Protein AF-W2SGQ0-F1 (afdb_monomer_lite)

pLDDT: mean 76.48, std 13.95, range [35.0, 94.56]

Radius of gyration: 20.51 Å; chains: 1; bounding box: 48×38×59 Å

InterPro domains:
  IPR005636 DTW [PF03942] (48-150)
  IPR005636 DTW [SM01144] (32-157)
  IPR051521 tRNA-uridine aminocarboxypropyltransferase 1/YIPF3 [PTHR15627] (52-163)

Structure (mmCIF, N/CA/C/O backbone):
data_AF-W2SGQ0-F1
#
_entry.id   AF-W2SGQ0-F1
#
loop_
_atom_site.group_PDB
_atom_site.id
_atom_site.type_symbol
_atom_site.label_atom_id
_atom_site.label_alt_id
_atom_site.label_comp_id
_atom_site.label_asym_id
_atom_site.label_entity_id
_atom_site.label_seq_id
_atom_site.pdbx_PDB_ins_code
_atom_site.Cartn_x
_atom_site.Cartn_y
_atom_site.Cartn_z
_atom_site.occupancy
_atom_site.B_iso_or_equiv
_atom_site.auth_seq_id
_atom_site.auth_comp_id
_atom_site.auth_asym_id
_atom_site.auth_atom_id
_atom_site.pdbx_PDB_model_num
ATOM 1 N N . MET A 1 1 ? -21.840 -12.494 1.252 1.00 35.00 1 MET A N 1
ATOM 2 C CA . MET A 1 1 ? -20.674 -12.505 2.158 1.00 35.00 1 MET A CA 1
ATOM 3 C C . MET A 1 1 ? -19.414 -12.761 1.346 1.00 35.00 1 MET A C 1
ATOM 5 O O . MET A 1 1 ? -19.223 -13.869 0.865 1.00 35.00 1 MET A O 1
ATOM 9 N N . SER A 1 2 ? -18.595 -11.738 1.111 1.00 39.16 2 SER A N 1
ATOM 10 C CA . SER A 1 2 ? -17.280 -11.902 0.480 1.00 39.16 2 SER A CA 1
ATOM 11 C C . SER A 1 2 ? -16.229 -12.018 1.581 1.00 39.16 2 SER A C 1
ATOM 13 O O . SER A 1 2 ? -15.377 -11.149 1.727 1.00 39.16 2 SER A O 1
ATOM 15 N N . ILE A 1 3 ? -16.324 -13.073 2.392 1.00 45.78 3 ILE A N 1
ATOM 16 C CA . ILE A 1 3 ? -15.245 -13.414 3.319 1.00 45.78 3 ILE A CA 1
ATOM 17 C C . ILE A 1 3 ? -14.069 -13.793 2.424 1.00 45.78 3 ILE A C 1
ATOM 19 O O . ILE A 1 3 ? -14.166 -14.744 1.643 1.00 45.78 3 ILE A O 1
ATOM 23 N N . ILE A 1 4 ? -12.981 -13.024 2.475 1.00 51.31 4 ILE A N 1
ATOM 24 C CA . ILE A 1 4 ? -11.725 -13.425 1.847 1.00 51.31 4 ILE A CA 1
ATOM 25 C C . ILE A 1 4 ? -11.288 -14.688 2.589 1.00 51.31 4 ILE A C 1
ATOM 27 O O . ILE A 1 4 ? -10.668 -14.626 3.644 1.00 51.31 4 ILE A O 1
ATOM 31 N N . SER A 1 5 ? -11.694 -15.856 2.087 1.00 52.78 5 SER A N 1
ATOM 32 C CA . SER A 1 5 ? -11.297 -17.130 2.675 1.00 52.78 5 SER A CA 1
ATOM 33 C C . SER A 1 5 ? -9.773 -17.194 2.677 1.00 52.78 5 SER A C 1
ATOM 35 O O . SER A 1 5 ? -9.158 -16.765 1.700 1.00 52.78 5 SER A O 1
ATOM 37 N N . GLN A 1 6 ? -9.166 -17.770 3.713 1.00 52.66 6 GLN A N 1
ATOM 38 C CA . GLN A 1 6 ? -7.709 -17.903 3.838 1.00 52.66 6 GLN A CA 1
ATOM 39 C C . GLN A 1 6 ? -7.043 -18.467 2.560 1.00 52.66 6 GLN A C 1
ATOM 41 O O . GLN A 1 6 ? -5.936 -18.068 2.210 1.00 52.66 6 GLN A O 1
ATOM 46 N N . GLY A 1 7 ? -7.750 -19.308 1.789 1.00 57.56 7 GLY A N 1
ATOM 47 C CA . GLY A 1 7 ? -7.298 -19.841 0.494 1.00 57.56 7 GLY A CA 1
ATOM 48 C C . GLY A 1 7 ? -7.200 -18.835 -0.669 1.00 57.56 7 GLY A C 1
ATOM 49 O O . GLY A 1 7 ? -6.576 -19.146 -1.686 1.00 57.56 7 GLY A O 1
ATOM 50 N N . ASN A 1 8 ? -7.769 -17.635 -0.530 1.00 57.38 8 ASN A N 1
ATOM 51 C CA . ASN A 1 8 ? -7.742 -16.554 -1.523 1.00 57.38 8 ASN A CA 1
ATOM 52 C C . ASN A 1 8 ? -6.677 -15.487 -1.218 1.00 57.38 8 ASN A C 1
ATOM 54 O O . ASN A 1 8 ? -6.344 -14.696 -2.101 1.00 57.38 8 ASN A O 1
ATOM 58 N N . CYS A 1 9 ? -6.082 -15.500 -0.021 1.00 54.22 9 CYS A N 1
ATOM 59 C CA . CYS A 1 9 ? -4.930 -14.668 0.333 1.00 54.22 9 CYS A CA 1
ATOM 60 C C . CYS A 1 9 ? -3.637 -15.267 -0.236 1.00 54.22 9 CYS A C 1
ATOM 62 O O . CYS A 1 9 ? -2.764 -15.733 0.494 1.00 54.22 9 CYS A O 1
ATOM 64 N N . LYS A 1 10 ? -3.519 -15.301 -1.566 1.00 66.94 10 LYS A N 1
ATOM 65 C CA . LYS A 1 10 ? -2.318 -15.806 -2.240 1.00 66.94 10 LYS A CA 1
ATOM 66 C C . LYS A 1 10 ? -1.342 -14.662 -2.484 1.00 66.94 10 LYS A C 1
ATOM 68 O O . LYS A 1 10 ? -1.668 -13.694 -3.172 1.00 66.94 10 LYS A O 1
ATOM 73 N N . LEU A 1 11 ? -0.124 -14.797 -1.964 1.00 69.94 11 LEU A N 1
ATOM 74 C CA . LEU A 1 11 ? 0.975 -13.913 -2.338 1.00 69.94 11 LEU A CA 1
ATOM 75 C C . LEU A 1 11 ? 1.293 -14.093 -3.826 1.00 69.94 11 LEU A C 1
ATOM 77 O O . LEU A 1 11 ? 1.192 -15.192 -4.378 1.00 69.94 11 LEU A O 1
ATOM 81 N N . SER A 1 12 ? 1.680 -13.001 -4.489 1.00 72.19 12 SER A N 1
ATOM 82 C CA . SER A 1 12 ? 2.199 -13.112 -5.853 1.00 72.19 12 SER A CA 1
ATOM 83 C C . SER A 1 12 ? 3.466 -13.975 -5.831 1.00 72.19 12 SER A C 1
ATOM 85 O O . SER A 1 12 ? 4.327 -13.741 -4.983 1.00 72.19 12 SER A O 1
ATOM 87 N N . PRO A 1 13 ? 3.601 -14.962 -6.733 1.00 78.12 13 PRO A N 1
ATOM 88 C CA . PRO A 1 13 ? 4.735 -15.873 -6.699 1.00 78.12 13 PRO A CA 1
ATOM 89 C C . PRO A 1 13 ?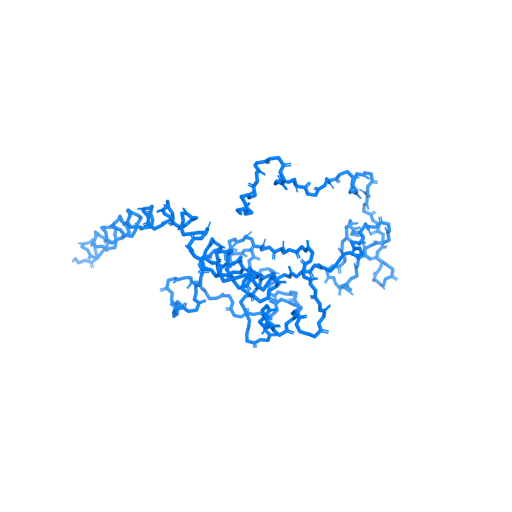 6.037 -15.118 -6.975 1.00 78.12 13 PRO A C 1
ATOM 91 O O . PRO A 1 13 ? 6.124 -14.359 -7.945 1.00 78.12 13 PRO A O 1
ATOM 94 N N . TYR A 1 14 ? 7.049 -15.362 -6.140 1.00 78.75 14 TYR A N 1
ATOM 95 C CA . TYR A 1 14 ? 8.390 -14.790 -6.301 1.00 78.75 14 TYR A CA 1
ATOM 96 C C . TYR A 1 14 ? 9.140 -15.378 -7.505 1.00 78.75 14 TYR A C 1
ATOM 98 O O . TYR A 1 14 ? 10.046 -14.739 -8.024 1.00 78.75 14 TYR A O 1
ATOM 106 N N . SER A 1 15 ? 8.709 -16.533 -8.023 1.00 82.50 15 SER A N 1
ATOM 107 C CA . SER A 1 15 ? 9.387 -17.267 -9.101 1.00 82.50 15 SER A CA 1
ATOM 108 C C . SER A 1 15 ? 9.652 -16.463 -10.374 1.00 82.50 15 SER A C 1
ATOM 110 O O . SER A 1 15 ? 10.546 -16.778 -11.148 1.00 82.50 15 SER A O 1
ATOM 112 N N . LYS A 1 16 ? 8.906 -15.377 -10.592 1.00 79.56 16 LYS A N 1
ATOM 113 C CA . LYS A 1 16 ? 9.122 -14.448 -11.712 1.00 79.56 16 LYS A CA 1
ATOM 114 C C . LYS A 1 16 ? 10.411 -13.631 -11.602 1.00 79.56 16 LYS A C 1
ATOM 116 O O . LYS A 1 16 ? 10.775 -12.958 -12.562 1.00 79.56 16 LYS A O 1
ATOM 121 N N . LEU A 1 17 ? 11.041 -13.632 -10.431 1.00 80.75 17 LEU A N 1
ATOM 122 C CA . LEU A 1 17 ? 12.310 -12.967 -10.158 1.00 80.75 17 LEU A CA 1
ATOM 123 C C . LEU A 1 17 ? 13.483 -13.954 -10.113 1.00 80.75 17 LEU A C 1
ATOM 125 O O . LEU A 1 17 ? 14.635 -13.518 -10.068 1.00 80.75 17 LEU A O 1
ATOM 129 N N . ASP A 1 18 ? 13.211 -15.261 -10.159 1.00 84.62 18 ASP A N 1
ATOM 130 C CA . ASP A 1 18 ? 14.248 -16.287 -10.128 1.00 84.62 18 ASP A CA 1
ATOM 131 C C . ASP A 1 18 ? 15.121 -16.217 -11.386 1.00 84.62 18 ASP A C 1
ATOM 133 O O . ASP A 1 18 ? 14.650 -15.984 -12.500 1.00 84.62 18 ASP A O 1
ATOM 137 N N . GLY A 1 19 ? 16.430 -16.395 -11.203 1.00 84.00 19 GLY A N 1
ATOM 138 C CA . GLY A 1 19 ? 17.410 -16.361 -12.293 1.00 84.00 19 GLY A CA 1
ATOM 139 C C . GLY A 1 19 ? 17.746 -14.962 -12.827 1.00 84.00 19 GLY A C 1
ATOM 140 O O . GLY A 1 19 ? 18.667 -14.832 -13.636 1.00 84.00 19 GLY A O 1
ATOM 141 N N . LEU A 1 20 ? 17.077 -13.901 -12.359 1.00 86.62 20 LEU A N 1
ATOM 142 C CA . LEU A 1 20 ? 17.478 -12.533 -12.683 1.00 86.62 20 LEU A CA 1
ATOM 143 C C . LEU A 1 20 ? 18.809 -12.199 -12.003 1.00 86.62 20 LEU A C 1
ATOM 145 O O . LEU A 1 20 ? 19.016 -12.451 -10.818 1.00 86.62 20 LEU A O 1
ATOM 149 N N . THR A 1 21 ? 19.721 -11.589 -12.754 1.00 90.06 21 THR A N 1
ATOM 150 C CA . THR A 1 21 ? 21.037 -11.167 -12.261 1.00 90.06 21 THR A CA 1
ATOM 151 C C . THR A 1 21 ? 21.264 -9.684 -12.532 1.00 90.06 21 THR A C 1
ATOM 153 O O . THR A 1 21 ? 20.473 -9.019 -13.200 1.00 90.06 21 THR A O 1
ATOM 156 N N . LYS A 1 22 ? 22.341 -9.120 -11.975 1.00 92.00 22 LYS A N 1
ATOM 157 C CA . LYS A 1 22 ? 22.686 -7.713 -12.203 1.00 92.00 22 LYS A CA 1
ATOM 158 C C . LYS A 1 22 ? 23.031 -7.484 -13.677 1.00 92.00 22 LYS A C 1
ATOM 160 O O . LYS A 1 22 ? 24.074 -7.934 -14.144 1.00 92.00 22 LYS A O 1
ATOM 165 N N . THR A 1 23 ? 22.214 -6.701 -14.370 1.00 91.88 23 THR A N 1
ATOM 166 C CA . THR A 1 23 ? 22.416 -6.288 -15.762 1.00 91.88 23 THR A CA 1
ATOM 167 C C . THR A 1 23 ? 22.793 -4.806 -15.847 1.00 91.88 23 THR A C 1
ATOM 169 O O . THR A 1 23 ? 22.679 -4.047 -14.879 1.00 91.88 23 THR A O 1
ATOM 172 N N . LYS A 1 24 ? 23.335 -4.371 -16.990 1.00 94.56 24 LYS A N 1
ATOM 173 C CA . LYS A 1 24 ? 23.640 -2.951 -17.223 1.00 94.56 24 LYS A CA 1
ATOM 174 C C . LYS A 1 24 ? 22.357 -2.208 -17.592 1.00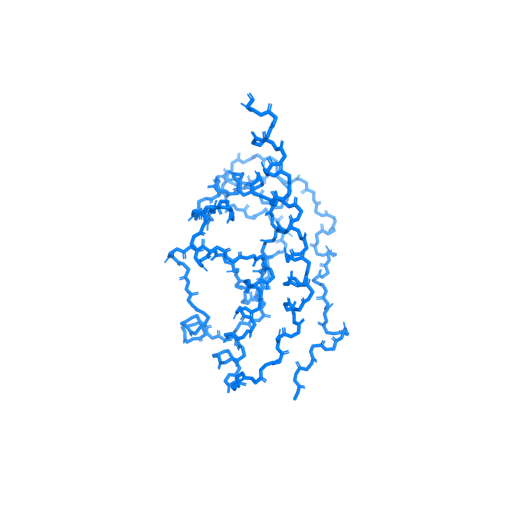 94.56 24 LYS A C 1
ATOM 176 O O . LYS A 1 24 ? 21.606 -2.660 -18.450 1.00 94.56 24 LYS A O 1
ATOM 181 N N . CYS A 1 25 ? 22.133 -1.052 -16.971 1.00 92.50 25 CYS A N 1
ATOM 182 C CA . CYS A 1 25 ? 21.043 -0.157 -17.347 1.00 92.50 25 CYS A CA 1
ATOM 183 C C . CYS A 1 25 ? 21.209 0.313 -18.797 1.00 92.50 25 CYS A C 1
ATOM 185 O O . CYS A 1 25 ? 22.280 0.798 -19.163 1.00 92.50 25 CYS A O 1
ATOM 187 N N . SER A 1 26 ? 20.137 0.235 -19.586 1.00 90.88 26 SER A N 1
ATOM 188 C CA . SER A 1 26 ? 20.108 0.678 -20.986 1.00 90.88 26 SER A CA 1
ATOM 189 C C . SER A 1 26 ? 20.375 2.176 -21.160 1.00 90.88 26 SER A C 1
ATOM 191 O O . SER A 1 26 ? 20.824 2.585 -22.224 1.00 90.88 26 SER A O 1
ATOM 193 N N . ARG A 1 27 ? 20.131 2.992 -20.124 1.00 92.44 27 ARG A N 1
ATOM 194 C CA . ARG A 1 27 ? 20.340 4.448 -20.164 1.00 92.44 27 ARG A CA 1
ATOM 195 C C . ARG A 1 27 ? 21.687 4.892 -19.581 1.00 92.44 27 ARG A C 1
ATOM 197 O O . ARG A 1 27 ? 22.388 5.652 -20.230 1.00 92.44 27 ARG A O 1
ATOM 204 N N . CYS A 1 28 ? 22.062 4.461 -18.370 1.00 93.75 28 CYS A N 1
ATOM 205 C CA . CYS A 1 28 ? 23.296 4.937 -17.707 1.00 93.75 28 CYS A CA 1
ATOM 206 C C . CYS A 1 28 ? 24.440 3.920 -17.645 1.00 93.75 28 CYS A C 1
ATOM 208 O O . CYS A 1 28 ? 25.484 4.218 -17.071 1.00 93.75 28 CYS A O 1
ATOM 210 N N . GLY A 1 29 ? 24.246 2.689 -18.123 1.00 91.81 29 GLY A N 1
ATOM 211 C CA . GLY A 1 29 ? 25.270 1.639 -18.097 1.00 91.81 29 GLY A CA 1
ATOM 212 C C . GLY A 1 29 ? 25.620 1.077 -16.709 1.00 91.81 29 GLY A C 1
ATOM 213 O O . GLY A 1 29 ? 26.297 0.048 -16.630 1.00 91.81 29 GLY A O 1
ATOM 214 N N . LYS A 1 30 ? 25.147 1.684 -15.607 1.00 91.50 30 LYS A N 1
ATOM 215 C CA . LYS A 1 30 ? 25.362 1.183 -14.237 1.00 91.50 30 LYS A CA 1
ATOM 216 C C . LYS A 1 30 ? 24.752 -0.213 -14.073 1.00 91.50 30 LYS A C 1
ATOM 218 O O . LYS A 1 30 ? 23.647 -0.474 -14.552 1.00 91.50 30 LYS A O 1
ATOM 223 N N . ARG A 1 31 ? 25.453 -1.102 -13.357 1.00 92.12 31 ARG A N 1
ATOM 224 C CA . ARG A 1 31 ? 24.973 -2.462 -13.059 1.00 92.12 31 ARG A CA 1
ATOM 225 C C . ARG A 1 31 ? 23.930 -2.442 -11.941 1.00 92.12 31 ARG A C 1
ATOM 227 O O . ARG A 1 31 ? 24.223 -2.016 -10.826 1.00 92.12 31 ARG A O 1
ATOM 234 N N . ARG A 1 32 ? 22.720 -2.907 -12.243 1.00 91.50 32 ARG A N 1
ATOM 235 C CA . ARG A 1 32 ? 21.547 -2.942 -11.355 1.00 91.50 32 ARG A CA 1
ATOM 236 C C . ARG A 1 32 ? 20.801 -4.264 -11.571 1.00 91.50 32 ARG A C 1
ATOM 238 O O . ARG A 1 32 ? 20.980 -4.891 -12.603 1.00 91.50 32 ARG A O 1
ATOM 245 N N . MET A 1 33 ? 20.021 -4.723 -10.593 1.00 87.38 33 MET A N 1
ATOM 246 C CA . MET A 1 33 ? 19.349 -6.031 -10.679 1.00 87.38 33 MET A CA 1
ATOM 247 C C . MET A 1 33 ? 17.944 -5.914 -11.277 1.00 87.38 33 MET A C 1
ATOM 249 O O . MET A 1 33 ? 17.710 -6.408 -12.370 1.00 87.38 33 MET A O 1
ATOM 253 N N . TYR A 1 34 ? 17.038 -5.201 -10.601 1.00 88.12 34 TYR A N 1
ATOM 254 C CA . TYR A 1 34 ? 15.628 -5.120 -11.007 1.00 88.12 34 TYR A CA 1
ATOM 255 C C . TYR A 1 34 ? 15.224 -3.740 -11.528 1.00 88.12 34 TYR A C 1
ATOM 257 O O . TYR A 1 34 ? 14.527 -3.608 -12.530 1.00 88.12 34 TYR A O 1
ATOM 265 N N . PHE A 1 35 ? 15.698 -2.686 -10.866 1.00 88.00 35 PHE A N 1
ATOM 266 C CA . PHE A 1 35 ? 15.354 -1.309 -11.194 1.00 88.00 35 PHE A CA 1
ATOM 267 C C . PHE A 1 35 ? 16.588 -0.409 -11.116 1.00 88.00 35 PHE A C 1
ATOM 269 O O . PHE A 1 35 ? 17.457 -0.575 -10.254 1.00 88.00 35 PHE A O 1
ATOM 276 N N . CYS A 1 36 ? 16.689 0.539 -12.042 1.00 87.12 36 CYS A N 1
ATOM 277 C CA . CYS A 1 36 ? 17.729 1.550 -12.033 1.00 87.12 36 CYS A CA 1
ATOM 278 C C . CYS A 1 36 ? 17.219 2.802 -11.322 1.00 87.12 36 CYS A C 1
ATOM 280 O O . CYS A 1 36 ? 16.497 3.590 -11.920 1.00 87.12 36 CYS A O 1
ATOM 282 N N . TYR A 1 37 ? 17.652 3.016 -10.079 1.00 83.31 37 TYR A N 1
ATOM 283 C CA . TYR A 1 37 ? 17.247 4.181 -9.280 1.00 83.31 37 TYR A CA 1
ATOM 284 C C . TYR A 1 37 ? 17.703 5.527 -9.871 1.00 83.31 37 TYR A C 1
ATOM 286 O O . TYR A 1 37 ? 17.068 6.542 -9.628 1.00 83.31 37 TYR A O 1
ATOM 294 N N . ASP A 1 38 ? 18.774 5.542 -10.676 1.00 84.31 38 ASP A N 1
ATOM 295 C CA . ASP A 1 38 ? 19.256 6.766 -11.334 1.00 84.31 38 ASP A CA 1
ATOM 296 C C . ASP A 1 38 ? 18.403 7.133 -12.558 1.00 84.31 38 ASP A C 1
ATOM 298 O O . ASP A 1 38 ? 18.081 8.293 -12.792 1.00 84.31 38 ASP A O 1
ATOM 302 N N . CYS A 1 39 ? 18.063 6.135 -13.377 1.00 87.94 39 CYS A N 1
ATOM 303 C CA . CYS A 1 39 ? 17.367 6.346 -14.647 1.00 87.94 39 CYS A CA 1
ATOM 304 C C . CYS A 1 39 ? 15.859 6.154 -14.561 1.00 87.94 39 CYS A C 1
ATOM 306 O O . CYS A 1 39 ? 15.172 6.481 -15.523 1.00 87.94 39 CYS A O 1
ATOM 308 N N . ARG A 1 40 ? 15.383 5.615 -13.437 1.00 83.38 40 ARG A N 1
ATOM 309 C CA . ARG A 1 40 ? 13.990 5.265 -13.153 1.00 83.38 40 ARG A CA 1
ATOM 310 C C . ARG A 1 40 ? 13.398 4.310 -14.182 1.00 83.38 40 ARG A C 1
ATOM 312 O O . ARG A 1 40 ? 12.293 4.486 -14.678 1.00 83.38 40 ARG A O 1
ATOM 319 N N . LEU A 1 41 ? 14.193 3.302 -14.529 1.00 84.94 41 LEU A N 1
ATOM 320 C CA . LEU A 1 41 ? 13.847 2.300 -1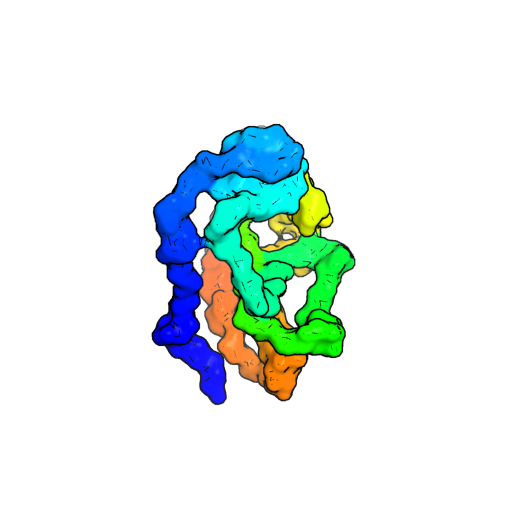5.529 1.00 84.94 41 LEU A CA 1
ATOM 321 C C . LEU A 1 41 ? 13.968 0.907 -14.934 1.00 84.94 41 LEU A C 1
ATOM 323 O O . LEU A 1 41 ? 14.966 0.579 -14.283 1.00 84.94 41 LEU A O 1
ATOM 327 N N . 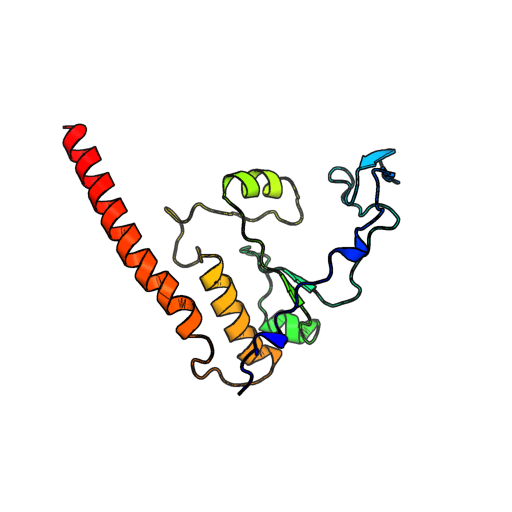THR A 1 42 ? 12.971 0.079 -15.208 1.00 86.81 42 THR A N 1
ATOM 328 C CA . THR A 1 42 ? 13.036 -1.359 -14.965 1.00 86.81 42 THR A CA 1
ATOM 329 C C . THR A 1 42 ? 14.094 -1.977 -15.879 1.00 86.81 42 THR A C 1
ATOM 331 O O . THR A 1 42 ? 14.210 -1.602 -17.048 1.00 86.81 42 THR A O 1
ATOM 334 N N . LEU A 1 43 ? 14.905 -2.889 -15.345 1.00 88.81 43 LEU A N 1
ATOM 335 C CA . LEU A 1 43 ? 15.957 -3.536 -16.127 1.00 88.81 43 LEU A CA 1
ATOM 336 C C . LEU A 1 43 ? 15.346 -4.543 -17.119 1.00 88.81 43 LEU A C 1
ATOM 338 O O . LEU A 1 43 ? 14.271 -5.092 -16.854 1.00 88.81 43 LEU A O 1
ATOM 342 N N . PRO A 1 44 ? 16.012 -4.806 -18.259 1.00 83.38 44 PRO A N 1
ATOM 343 C CA . PRO A 1 44 ? 15.533 -5.782 -19.234 1.00 83.38 44 PRO A CA 1
ATOM 344 C C . PRO A 1 44 ? 15.297 -7.159 -18.600 1.00 83.38 44 PRO A C 1
ATOM 346 O O . PRO A 1 44 ? 16.117 -7.632 -17.816 1.00 83.38 44 PRO A O 1
ATOM 349 N N . GLY A 1 45 ? 14.180 -7.801 -18.952 1.00 81.38 45 GLY A N 1
ATOM 350 C CA . GLY A 1 45 ? 13.810 -9.136 -18.461 1.00 81.38 45 GLY A CA 1
ATOM 351 C C . GLY A 1 45 ? 13.076 -9.155 -17.117 1.00 81.38 45 GLY A C 1
ATOM 352 O O . GLY A 1 45 ? 12.543 -10.192 -16.733 1.00 81.38 45 GLY A O 1
ATOM 353 N N . VAL A 1 46 ? 12.982 -8.024 -16.417 1.00 85.12 46 VAL A N 1
ATOM 354 C CA . VAL A 1 46 ? 12.216 -7.934 -15.169 1.00 85.12 46 VAL A CA 1
ATOM 355 C C . VAL A 1 46 ? 10.723 -7.920 -15.485 1.00 85.12 46 VAL A C 1
ATOM 357 O O . VAL A 1 46 ? 10.245 -7.108 -16.281 1.00 85.12 46 VAL A O 1
ATOM 360 N N . PHE A 1 47 ? 9.973 -8.816 -14.842 1.00 79.50 47 PHE A N 1
ATOM 361 C CA . PHE A 1 47 ? 8.529 -8.916 -15.019 1.00 79.50 47 PHE A CA 1
ATOM 362 C C . PHE A 1 47 ? 7.824 -7.618 -14.601 1.00 79.50 47 PHE A C 1
ATOM 364 O O . PHE A 1 47 ? 7.862 -7.225 -13.436 1.00 79.50 47 PHE A O 1
ATOM 371 N N . SER A 1 48 ? 7.113 -7.002 -15.546 1.00 70.69 48 SER A N 1
ATOM 372 C CA . SER A 1 48 ? 6.157 -5.935 -15.261 1.00 70.69 48 SER A CA 1
ATOM 373 C C . SER A 1 48 ? 4.734 -6.501 -15.326 1.00 70.69 48 SER A C 1
ATOM 375 O O . SER A 1 48 ? 4.338 -7.035 -16.369 1.00 70.69 48 SER A O 1
ATOM 377 N N . PRO A 1 49 ? 3.949 -6.442 -14.236 1.00 67.69 49 PRO A N 1
ATOM 378 C CA . PRO A 1 49 ? 2.570 -6.894 -14.272 1.00 67.69 49 PRO A CA 1
ATOM 379 C C . PRO A 1 49 ? 1.740 -6.036 -15.234 1.00 67.69 49 PRO A C 1
ATOM 381 O O . PRO A 1 49 ? 1.628 -4.833 -15.049 1.00 67.69 49 PRO A O 1
ATOM 384 N N . GLN A 1 50 ? 1.060 -6.666 -16.197 1.00 68.94 50 GLN A N 1
ATOM 385 C CA . GLN A 1 50 ? 0.067 -5.992 -17.055 1.00 68.94 50 GLN A CA 1
ATOM 386 C C . GLN A 1 50 ? -1.309 -5.818 -16.378 1.00 68.94 50 GLN A C 1
ATOM 388 O O . GLN A 1 50 ? -2.320 -5.570 -17.032 1.00 68.94 50 GLN A O 1
ATOM 393 N N . VAL A 1 51 ? -1.384 -5.998 -15.058 1.00 72.81 51 VAL A N 1
ATOM 394 C CA . VAL A 1 51 ? -2.624 -5.794 -14.299 1.00 72.81 51 VAL A CA 1
ATOM 395 C C . VAL A 1 51 ? -2.689 -4.363 -13.783 1.00 72.81 51 VAL A C 1
ATOM 397 O O . VAL A 1 51 ? -1.662 -3.765 -13.484 1.00 72.81 51 VAL A O 1
ATOM 400 N N . LYS A 1 52 ? -3.904 -3.819 -13.650 1.00 74.19 52 LYS A N 1
ATOM 401 C CA . LYS A 1 52 ? -4.123 -2.513 -13.020 1.00 74.19 52 LYS A CA 1
ATOM 402 C C . LYS A 1 52 ? -3.812 -2.626 -11.529 1.00 74.19 52 LYS A C 1
ATOM 404 O O . LYS A 1 52 ? -4.583 -3.229 -10.778 1.00 74.19 52 LYS A O 1
ATOM 409 N N . VAL A 1 53 ? -2.650 -2.103 -11.155 1.00 80.88 53 VAL A N 1
ATOM 410 C CA . VAL A 1 53 ? -2.146 -2.039 -9.785 1.00 80.88 53 VAL A CA 1
ATOM 411 C C . VAL A 1 53 ? -2.320 -0.616 -9.275 1.00 80.88 53 VAL A C 1
ATOM 413 O O . VAL A 1 53 ? -1.942 0.325 -9.968 1.00 80.88 53 VAL A O 1
ATOM 416 N N . VAL A 1 54 ? -2.872 -0.475 -8.074 1.00 85.12 54 VAL A N 1
ATOM 417 C CA . VAL A 1 54 ? -2.981 0.802 -7.363 1.00 85.12 54 VAL A CA 1
ATOM 418 C C . VAL A 1 54 ? -2.110 0.736 -6.119 1.00 85.12 54 VAL A C 1
ATOM 420 O O . VAL A 1 54 ? -2.124 -0.266 -5.406 1.00 85.12 54 VAL A O 1
ATOM 423 N N . LEU A 1 55 ? -1.329 1.787 -5.890 1.00 83.56 55 LEU A N 1
ATOM 424 C CA . LEU A 1 55 ? -0.526 1.972 -4.689 1.00 83.56 55 LEU A CA 1
ATOM 425 C C . LEU A 1 55 ? -1.286 2.899 -3.739 1.00 83.56 55 LEU A C 1
ATOM 427 O O . LEU A 1 55 ? -1.693 3.980 -4.155 1.00 83.56 55 LEU A O 1
ATOM 431 N N . VAL A 1 56 ? -1.448 2.490 -2.483 1.00 82.12 56 VAL A N 1
ATOM 432 C CA . VAL A 1 56 ? -1.955 3.362 -1.417 1.00 82.12 56 VAL A CA 1
ATOM 433 C C . VAL A 1 56 ? -0.785 4.160 -0.859 1.00 82.12 56 VAL A C 1
ATOM 435 O O . VAL A 1 56 ? 0.203 3.576 -0.410 1.00 82.12 56 VAL A O 1
ATOM 438 N N . PHE A 1 57 ? -0.883 5.486 -0.908 1.00 78.56 57 PHE A N 1
ATOM 439 C CA . PHE A 1 57 ? 0.119 6.384 -0.345 1.00 78.56 57 PHE A CA 1
ATOM 440 C C . PHE A 1 57 ? -0.526 7.704 0.108 1.00 78.56 57 PHE A C 1
ATOM 442 O O . PHE A 1 57 ? -1.422 8.205 -0.573 1.00 78.56 57 PHE A O 1
ATOM 449 N N . PRO A 1 58 ? -0.079 8.279 1.236 1.00 72.06 58 PRO A N 1
ATOM 450 C CA . PRO A 1 58 ? -0.574 9.560 1.722 1.00 72.06 58 PRO A CA 1
ATOM 451 C C . PRO A 1 58 ? 0.086 10.703 0.941 1.00 72.06 58 PRO A C 1
ATOM 453 O O . PRO A 1 58 ? 1.265 11.009 1.126 1.00 72.06 58 PRO A O 1
ATOM 456 N N . SER A 1 59 ? -0.661 11.330 0.034 1.00 72.19 59 SER A N 1
ATOM 457 C CA . SER A 1 59 ? -0.220 12.528 -0.686 1.00 72.19 59 SER A CA 1
ATOM 458 C C . SER A 1 59 ? -1.414 13.407 -1.057 1.00 72.19 59 SER A C 1
ATOM 460 O O . SER A 1 59 ? -2.442 12.863 -1.454 1.00 72.19 59 SER A O 1
ATOM 462 N N . PRO A 1 60 ? -1.279 14.746 -1.053 1.00 71.75 60 PRO A N 1
ATOM 463 C CA . PRO A 1 60 ? -2.291 15.644 -1.616 1.00 71.75 60 PRO A CA 1
ATOM 464 C C . PRO A 1 60 ? -2.573 15.395 -3.105 1.00 71.75 60 PRO A C 1
ATOM 466 O O . PRO A 1 60 ? -3.629 15.759 -3.606 1.00 71.75 60 PRO A O 1
ATOM 469 N N . SER A 1 61 ? -1.622 14.789 -3.825 1.00 77.62 61 SER A N 1
ATOM 470 C CA . SER A 1 61 ? -1.786 14.384 -5.226 1.00 77.62 61 SER A CA 1
ATOM 471 C C . SER A 1 61 ? -2.429 13.004 -5.403 1.00 77.62 61 SER A C 1
ATOM 473 O O . SER A 1 61 ? -2.600 12.558 -6.541 1.00 77.62 61 SER A O 1
ATOM 475 N N . ALA A 1 62 ? -2.738 12.298 -4.311 1.00 81.94 62 ALA A N 1
ATOM 476 C CA . ALA A 1 62 ? -3.401 11.006 -4.378 1.00 81.94 62 ALA A CA 1
ATOM 477 C C . ALA A 1 62 ? -4.850 11.170 -4.858 1.00 81.94 62 ALA A C 1
ATOM 479 O O . ALA A 1 62 ? -5.531 12.143 -4.545 1.00 81.94 62 ALA A O 1
ATOM 480 N N . VAL A 1 63 ? -5.312 10.191 -5.631 1.00 86.25 63 VAL A N 1
ATOM 481 C CA . VAL A 1 63 ? -6.669 10.144 -6.184 1.00 86.25 63 VAL A CA 1
ATOM 482 C C . VAL A 1 63 ? -7.503 9.185 -5.338 1.00 86.25 63 VAL A C 1
ATOM 484 O O . VAL A 1 63 ? -7.004 8.118 -4.971 1.00 86.25 63 VAL A O 1
ATOM 487 N N . SER A 1 64 ? -8.759 9.537 -5.046 1.00 87.81 64 SER A N 1
ATOM 488 C CA . SER A 1 64 ? -9.662 8.661 -4.288 1.00 87.81 64 SER A CA 1
ATOM 489 C C . SER A 1 64 ? -9.982 7.376 -5.059 1.00 87.81 64 SER A C 1
ATOM 491 O O . SER A 1 64 ? -9.912 7.331 -6.294 1.00 87.81 64 SER A O 1
ATOM 493 N N . ILE A 1 65 ? -10.364 6.311 -4.346 1.00 87.62 65 ILE A N 1
ATOM 494 C CA . ILE A 1 65 ? -10.741 5.047 -4.996 1.00 87.62 65 ILE A CA 1
ATOM 495 C C . ILE A 1 65 ? -11.967 5.247 -5.890 1.00 87.62 65 ILE A C 1
ATOM 497 O O . ILE A 1 65 ? -12.009 4.701 -6.992 1.00 87.62 65 ILE A O 1
ATOM 501 N N . GLU A 1 66 ? -12.922 6.073 -5.466 1.00 89.06 66 GLU A N 1
ATOM 502 C CA . GLU A 1 66 ? -14.093 6.435 -6.265 1.00 89.06 66 GLU A CA 1
ATOM 503 C C . GLU A 1 66 ? -13.700 7.069 -7.607 1.00 89.06 66 GLU A C 1
ATOM 505 O O . GLU A 1 66 ? -14.108 6.595 -8.673 1.00 89.06 66 GLU A O 1
ATOM 510 N N . GLU A 1 67 ? -12.881 8.125 -7.578 1.00 89.94 67 GLU A N 1
ATOM 511 C CA . GLU A 1 67 ? -12.447 8.807 -8.795 1.00 89.94 67 GLU A CA 1
ATOM 512 C C . GLU A 1 67 ? -11.625 7.874 -9.687 1.00 89.94 67 GLU A C 1
ATOM 514 O O . GLU A 1 67 ? -11.838 7.821 -10.903 1.00 89.94 67 GLU A O 1
ATOM 519 N N . PHE A 1 68 ? -10.730 7.084 -9.091 1.00 89.62 68 PHE A N 1
ATOM 520 C CA . PHE A 1 68 ? -9.938 6.116 -9.833 1.00 89.62 68 PHE A CA 1
ATOM 521 C C . PHE A 1 68 ? -10.828 5.093 -10.545 1.00 89.62 68 PHE A C 1
ATOM 523 O O . PHE A 1 68 ? -10.641 4.849 -11.739 1.00 89.62 68 PHE A O 1
ATOM 530 N N . VAL A 1 69 ? -11.804 4.505 -9.849 1.00 89.31 69 VAL A N 1
ATOM 531 C CA . VAL A 1 69 ? -12.714 3.509 -10.431 1.00 89.31 69 VAL A CA 1
ATOM 532 C C . VAL A 1 69 ? -13.561 4.134 -11.539 1.00 89.31 69 VAL A C 1
ATOM 534 O O . VAL A 1 69 ? -13.717 3.521 -12.597 1.00 89.31 69 VAL A O 1
ATOM 537 N N . ARG A 1 70 ? -14.023 5.376 -11.360 1.00 88.94 70 ARG A N 1
ATOM 538 C CA . ARG A 1 70 ? -14.780 6.122 -12.374 1.00 88.94 70 ARG A CA 1
ATOM 539 C C . ARG A 1 70 ? -13.969 6.381 -13.649 1.00 88.94 70 ARG A C 1
ATOM 541 O O . ARG A 1 70 ? -14.490 6.211 -14.746 1.00 88.94 70 ARG A O 1
ATOM 548 N N . VAL A 1 71 ? -12.700 6.778 -13.524 1.00 90.56 71 VAL A N 1
ATOM 549 C CA . VAL A 1 71 ? -11.856 7.183 -14.667 1.00 90.56 71 VAL A CA 1
ATOM 550 C C . VAL A 1 71 ? -11.123 6.001 -15.309 1.00 90.56 71 VAL A C 1
ATOM 552 O O . VAL A 1 71 ? -10.950 5.945 -16.528 1.00 90.56 71 VAL A O 1
ATOM 555 N N . LYS A 1 72 ? -10.629 5.060 -14.500 1.00 87.81 72 LYS A N 1
ATOM 556 C CA . LYS A 1 72 ? -9.744 3.965 -14.930 1.00 87.81 72 LYS A CA 1
ATOM 557 C C . LYS A 1 72 ? -10.411 2.593 -14.865 1.00 87.81 72 LYS A C 1
ATOM 559 O O . LYS A 1 72 ? -9.851 1.647 -15.430 1.00 87.81 72 LYS A O 1
ATOM 564 N N . GLY A 1 73 ? -11.581 2.455 -14.248 1.00 86.81 73 GLY A N 1
ATOM 565 C CA . GLY A 1 73 ? -12.280 1.182 -14.064 1.00 86.81 73 GLY A CA 1
ATOM 566 C C . GLY A 1 73 ? -11.803 0.389 -12.836 1.00 86.81 73 GLY A C 1
ATOM 567 O O . GLY A 1 73 ? -11.032 0.897 -12.023 1.00 86.81 73 GLY A O 1
ATOM 568 N N . PRO A 1 74 ? -12.222 -0.883 -12.694 1.00 86.38 74 PRO A N 1
ATOM 569 C CA . PRO A 1 74 ? -12.049 -1.644 -11.458 1.00 86.38 74 PRO A CA 1
ATOM 570 C C . PRO A 1 74 ? -10.581 -1.942 -11.122 1.00 86.38 74 PRO A C 1
ATOM 572 O O . PRO A 1 74 ? -9.762 -2.263 -11.996 1.00 86.38 74 PRO A O 1
ATOM 575 N N . ILE A 1 75 ? -10.271 -1.891 -9.825 1.00 85.81 75 ILE A N 1
ATOM 576 C CA . ILE A 1 75 ? -8.946 -2.173 -9.265 1.00 85.81 75 ILE A CA 1
ATOM 577 C C . ILE A 1 75 ? -8.769 -3.688 -9.139 1.00 85.81 75 ILE A C 1
ATOM 579 O O . ILE A 1 75 ? -9.550 -4.366 -8.483 1.00 85.81 75 ILE A O 1
ATOM 583 N N . LYS A 1 76 ? -7.718 -4.242 -9.757 1.00 83.06 76 LYS A N 1
ATOM 584 C CA . LYS A 1 76 ? -7.416 -5.683 -9.649 1.00 83.06 76 LYS A CA 1
ATOM 585 C C . LYS A 1 76 ? -6.458 -6.008 -8.510 1.00 83.06 76 LYS A C 1
ATOM 587 O O . LYS A 1 76 ? -6.416 -7.148 -8.054 1.00 83.06 76 LYS A O 1
ATOM 592 N N . ARG A 1 77 ? -5.625 -5.044 -8.118 1.00 82.50 77 ARG A N 1
ATOM 593 C CA . ARG A 1 77 ? -4.602 -5.229 -7.093 1.00 82.50 77 ARG A CA 1
ATOM 594 C C . ARG A 1 77 ? -4.333 -3.923 -6.368 1.00 82.50 77 ARG A C 1
ATOM 596 O O . ARG A 1 77 ? -3.944 -2.945 -7.001 1.00 82.50 77 ARG A O 1
ATOM 603 N N . LEU A 1 78 ? -4.479 -3.971 -5.054 1.00 84.56 78 LEU A N 1
ATOM 604 C CA . LEU A 1 78 ? -4.045 -2.932 -4.137 1.00 84.56 78 LEU A CA 1
ATOM 605 C C . LEU A 1 78 ? -2.649 -3.300 -3.608 1.00 84.56 78 LEU A C 1
ATOM 607 O O . LEU A 1 78 ? -2.410 -4.458 -3.259 1.00 84.56 78 LEU A O 1
ATOM 611 N N . ILE A 1 79 ? -1.726 -2.344 -3.586 1.00 84.50 79 ILE A N 1
ATOM 612 C CA . ILE A 1 79 ? -0.419 -2.457 -2.935 1.00 84.50 79 ILE A CA 1
ATOM 613 C C . ILE A 1 79 ? -0.375 -1.428 -1.816 1.00 84.50 79 ILE A C 1
ATOM 615 O O . ILE A 1 79 ? -0.650 -0.253 -2.043 1.00 84.50 79 ILE A O 1
ATOM 619 N N . VAL A 1 80 ? 0.011 -1.879 -0.628 1.00 84.94 80 VAL A N 1
ATOM 620 C CA . VAL A 1 80 ? 0.307 -1.023 0.521 1.00 84.94 80 VAL A CA 1
ATOM 621 C C . VAL A 1 80 ? 1.766 -1.250 0.884 1.00 84.94 80 VAL A C 1
ATOM 623 O O . VAL A 1 80 ? 2.226 -2.394 0.908 1.00 84.94 80 VAL A O 1
ATOM 626 N N . LEU A 1 81 ? 2.508 -0.167 1.098 1.00 79.94 81 LEU A N 1
ATOM 627 C CA . LEU A 1 81 ? 3.912 -0.230 1.486 1.00 79.94 81 LEU A CA 1
ATOM 628 C C . LEU A 1 81 ? 4.013 0.039 2.981 1.00 79.94 81 LEU A C 1
ATOM 630 O O . LEU A 1 81 ? 3.829 1.170 3.419 1.00 79.94 81 LEU A O 1
ATOM 634 N N . ASP A 1 82 ? 4.317 -1.006 3.742 1.00 79.50 82 ASP A N 1
ATOM 635 C CA . ASP A 1 82 ? 4.681 -0.869 5.146 1.00 79.50 82 ASP A CA 1
ATOM 636 C C . ASP A 1 82 ? 6.186 -0.635 5.244 1.00 79.50 82 ASP A C 1
ATOM 638 O O . ASP A 1 82 ? 6.990 -1.437 4.758 1.00 79.50 82 ASP A O 1
ATOM 642 N N . CYS A 1 83 ? 6.584 0.494 5.814 1.00 67.88 83 CYS A N 1
ATOM 643 C CA . CYS A 1 83 ? 7.992 0.797 6.011 1.00 67.88 83 CYS A CA 1
ATOM 644 C C . CYS A 1 83 ? 8.198 1.719 7.207 1.00 67.88 83 CYS A C 1
ATOM 646 O O . CYS A 1 83 ? 7.364 2.556 7.543 1.00 67.88 83 CYS A O 1
ATOM 648 N N . THR A 1 84 ? 9.352 1.566 7.852 1.00 67.44 84 THR A N 1
ATOM 649 C CA . THR A 1 84 ? 9.762 2.467 8.932 1.00 67.44 84 THR A CA 1
ATOM 650 C C . THR A 1 84 ? 10.091 3.854 8.376 1.00 67.44 84 THR A C 1
ATOM 652 O O . THR A 1 84 ? 10.603 3.980 7.261 1.00 67.44 84 THR A O 1
ATOM 655 N N . TRP A 1 85 ? 9.894 4.910 9.171 1.00 58.97 85 TRP A N 1
ATOM 656 C CA . TRP A 1 85 ? 10.191 6.300 8.777 1.00 58.97 85 TRP A CA 1
ATOM 657 C C . TRP A 1 85 ? 11.612 6.503 8.233 1.00 58.97 85 TRP A C 1
ATOM 659 O O . TRP A 1 85 ? 11.830 7.274 7.299 1.00 58.97 85 TRP A O 1
ATOM 669 N N . PHE A 1 86 ? 12.586 5.769 8.776 1.00 57.38 86 PHE A N 1
ATOM 670 C CA . PHE A 1 86 ? 13.972 5.815 8.312 1.00 57.38 86 PHE A CA 1
ATOM 671 C C . PHE A 1 86 ? 14.120 5.323 6.862 1.00 57.38 86 PHE A C 1
ATOM 673 O O . PHE A 1 86 ? 14.901 5.869 6.082 1.00 57.38 86 PHE A O 1
ATOM 680 N N . GLN A 1 87 ? 13.334 4.318 6.471 1.00 63.03 87 GLN A N 1
ATOM 681 C CA . GLN A 1 87 ? 13.290 3.807 5.101 1.00 63.03 87 GLN A CA 1
ATOM 682 C C . GLN A 1 87 ? 12.521 4.755 4.178 1.00 63.03 87 GLN A C 1
ATOM 684 O O . GLN A 1 87 ? 12.938 4.961 3.036 1.00 63.03 87 GLN A O 1
ATOM 689 N N . VAL A 1 88 ? 11.470 5.407 4.684 1.00 61.53 88 VAL A N 1
ATOM 690 C CA . VAL A 1 88 ? 10.714 6.416 3.932 1.00 61.53 88 VAL A CA 1
ATOM 691 C C . VAL A 1 88 ? 11.602 7.584 3.503 1.00 61.53 88 VAL A C 1
ATOM 693 O O . VAL A 1 88 ? 11.533 8.005 2.353 1.00 61.53 88 VAL A O 1
ATOM 696 N N . HIS A 1 89 ? 12.516 8.047 4.358 1.00 57.47 89 HIS A N 1
ATOM 697 C CA . HIS A 1 89 ? 13.470 9.110 4.005 1.00 57.47 89 HIS A CA 1
ATOM 698 C C . HIS A 1 89 ? 14.371 8.739 2.809 1.00 57.47 89 HIS A C 1
ATOM 700 O O . HIS A 1 89 ? 14.791 9.595 2.029 1.00 57.47 89 HIS A O 1
ATOM 706 N N . MET A 1 90 ? 14.674 7.448 2.633 1.00 59.56 90 MET A N 1
ATOM 707 C CA . MET A 1 90 ? 15.381 6.958 1.444 1.00 59.56 90 MET A CA 1
ATOM 708 C C . MET A 1 90 ? 14.459 6.839 0.229 1.00 59.56 90 MET A C 1
ATOM 710 O O . MET A 1 90 ? 14.911 7.068 -0.892 1.00 59.56 90 MET A O 1
ATOM 714 N N . MET A 1 91 ? 13.180 6.527 0.438 1.00 58.50 91 MET A N 1
ATOM 715 C CA . MET A 1 91 ? 12.168 6.445 -0.618 1.00 58.50 91 MET A CA 1
ATOM 716 C C . MET A 1 91 ? 11.710 7.820 -1.120 1.00 58.50 91 MET A C 1
ATOM 718 O O . MET A 1 91 ? 11.435 7.944 -2.304 1.00 58.50 91 MET A O 1
ATOM 722 N N . GLN A 1 92 ? 11.734 8.870 -0.295 1.00 55.69 92 GLN A N 1
ATOM 723 C CA . GLN A 1 92 ? 11.453 10.260 -0.700 1.00 55.69 92 GLN A CA 1
ATOM 724 C C . GLN A 1 92 ? 12.443 10.800 -1.744 1.00 55.69 92 GLN A C 1
ATOM 726 O O . GLN A 1 92 ? 12.150 11.761 -2.455 1.00 55.69 92 GLN A O 1
ATOM 731 N N . LYS A 1 93 ? 13.615 10.165 -1.888 1.00 57.94 93 LYS A N 1
ATOM 732 C CA . LYS A 1 93 ? 14.559 10.457 -2.980 1.00 57.94 93 LYS A CA 1
ATOM 733 C C . LYS A 1 93 ? 14.046 9.980 -4.345 1.00 57.94 93 LYS A C 1
ATOM 735 O O . LYS A 1 93 ? 14.634 10.335 -5.364 1.00 57.94 93 LYS A O 1
ATOM 740 N N . ILE A 1 94 ? 12.980 9.176 -4.367 1.00 61.69 94 ILE A N 1
ATOM 741 C CA . ILE A 1 94 ? 12.254 8.763 -5.565 1.00 61.69 94 ILE A CA 1
ATOM 742 C C . ILE A 1 94 ? 11.158 9.813 -5.804 1.00 61.69 94 ILE A C 1
ATOM 744 O O . ILE A 1 94 ? 10.208 9.891 -5.027 1.00 61.69 94 ILE A O 1
ATOM 748 N N . PRO A 1 95 ? 11.274 10.648 -6.845 1.00 54.44 95 PRO A N 1
ATOM 749 C CA . PRO A 1 95 ? 10.347 11.757 -7.079 1.00 54.44 95 PRO A CA 1
ATOM 750 C C . PRO A 1 95 ? 8.912 11.318 -7.367 1.00 54.44 95 PRO A C 1
ATOM 752 O O . PRO A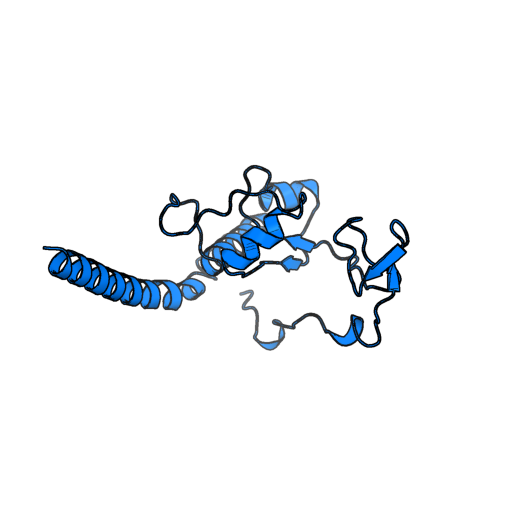 1 95 ? 7.989 12.091 -7.154 1.00 54.44 95 PRO A O 1
ATOM 755 N N . GLU A 1 96 ? 8.703 10.071 -7.784 1.00 57.31 96 GLU A N 1
ATOM 756 C CA . GLU A 1 96 ? 7.374 9.477 -7.936 1.00 57.31 96 GLU A CA 1
ATOM 757 C C . GLU A 1 96 ? 6.665 9.217 -6.586 1.00 57.31 96 GLU A C 1
ATOM 759 O O . GLU A 1 96 ? 5.470 8.943 -6.579 1.00 57.31 96 GLU A O 1
ATOM 764 N N . ILE A 1 97 ? 7.377 9.303 -5.453 1.00 54.50 97 ILE A N 1
ATOM 765 C CA . ILE A 1 97 ? 6.870 9.077 -4.084 1.00 54.50 97 ILE A CA 1
ATOM 766 C C . ILE A 1 97 ? 7.118 10.327 -3.209 1.00 54.50 97 ILE A C 1
ATOM 768 O O . ILE A 1 97 ? 7.266 10.243 -1.989 1.00 54.50 97 ILE A O 1
ATOM 772 N N . GLN A 1 98 ? 7.205 11.512 -3.820 1.00 43.66 98 GLN A N 1
ATOM 773 C CA . GLN A 1 98 ? 7.306 12.771 -3.079 1.00 43.66 98 GLN A CA 1
ATOM 774 C C . GLN A 1 98 ? 5.991 13.058 -2.344 1.00 43.66 98 GLN A C 1
ATOM 776 O O . GLN A 1 98 ? 5.057 13.619 -2.907 1.00 43.66 98 GLN A O 1
ATOM 781 N N . GLY A 1 99 ? 5.938 12.648 -1.077 1.00 47.88 99 GLY A N 1
ATOM 782 C CA . GLY A 1 99 ? 4.881 12.961 -0.122 1.00 47.88 99 GLY A CA 1
ATOM 783 C C . GLY A 1 99 ? 5.471 13.303 1.247 1.00 47.88 99 GLY A C 1
ATOM 784 O O . GLY A 1 99 ? 6.549 12.818 1.622 1.00 47.88 99 GLY A O 1
ATOM 785 N N . GLU A 1 100 ? 4.776 14.159 1.997 1.00 42.69 100 GLU A N 1
ATOM 786 C CA . GLU A 1 100 ? 5.109 14.461 3.391 1.00 42.69 100 GLU A CA 1
ATOM 787 C C . GLU A 1 100 ? 4.706 13.287 4.287 1.00 42.69 100 GLU A C 1
ATOM 789 O O . GLU A 1 100 ? 3.640 13.249 4.891 1.00 42.69 100 GLU A O 1
ATOM 794 N N . PHE A 1 101 ? 5.590 12.305 4.382 1.00 48.06 101 PHE A N 1
ATOM 795 C CA . PHE A 1 101 ? 5.485 11.238 5.362 1.00 48.06 101 PHE A CA 1
ATOM 796 C C . PHE A 1 101 ? 5.917 11.788 6.734 1.00 48.06 101 PHE A C 1
ATOM 798 O O . PHE A 1 101 ? 7.100 11.765 7.079 1.00 48.06 101 PHE A O 1
ATOM 805 N N . LYS A 1 102 ? 4.959 12.330 7.497 1.00 45.16 102 LYS A N 1
ATOM 806 C CA . LYS A 1 102 ? 5.181 12.900 8.838 1.00 45.16 102 LYS A CA 1
ATOM 807 C C . LYS A 1 102 ? 5.135 11.818 9.927 1.00 45.16 102 LYS A C 1
ATOM 809 O O . LYS A 1 102 ? 4.198 11.030 9.919 1.00 45.16 102 LYS A O 1
ATOM 814 N N . PRO A 1 103 ? 6.072 11.797 10.898 1.00 48.22 103 PRO A N 1
ATOM 815 C CA . PRO A 1 103 ? 6.030 10.862 12.021 1.00 48.22 103 PRO A CA 1
ATOM 816 C C . PRO A 1 103 ? 4.698 10.933 12.772 1.00 48.22 103 PRO A C 1
ATOM 818 O O . PRO A 1 103 ? 4.320 12.019 13.204 1.00 48.22 103 PRO A O 1
ATOM 821 N N . GLN A 1 104 ? 4.058 9.779 12.999 1.00 51.53 104 GLN A N 1
ATOM 822 C CA . GLN A 1 104 ? 2.740 9.640 13.652 1.00 51.53 104 GLN A CA 1
ATOM 823 C C . GLN A 1 104 ? 2.560 10.439 14.954 1.00 51.53 104 GLN A C 1
ATOM 825 O O . GLN A 1 104 ? 1.447 10.831 15.273 1.00 51.53 104 GLN A O 1
ATOM 830 N N . HIS A 1 105 ? 3.638 10.723 15.688 1.00 46.81 105 HIS A N 1
ATOM 831 C CA . HIS A 1 105 ? 3.574 11.498 16.930 1.00 46.81 105 HIS A CA 1
ATOM 832 C C . HIS A 1 105 ? 3.190 12.981 16.747 1.00 46.81 105 HIS A C 1
ATOM 834 O O . HIS A 1 105 ? 2.842 13.609 17.737 1.00 46.81 105 HIS A O 1
ATOM 840 N N . ASN A 1 106 ? 3.243 13.534 15.527 1.00 50.59 106 ASN A N 1
ATOM 841 C CA . ASN A 1 106 ? 2.920 14.939 15.224 1.00 50.59 106 ASN A CA 1
ATOM 842 C C . ASN A 1 106 ? 2.042 15.084 13.964 1.00 50.59 106 ASN A C 1
ATOM 844 O O . ASN A 1 106 ? 2.160 16.071 13.232 1.00 50.59 106 ASN A O 1
ATOM 848 N N . VAL A 1 107 ? 1.211 14.086 13.661 1.00 56.56 107 VAL A N 1
ATOM 849 C CA . VAL A 1 107 ? 0.272 14.155 12.531 1.00 56.56 107 VAL A CA 1
ATOM 850 C C . VAL A 1 107 ? -1.125 14.421 13.070 1.00 56.56 107 VAL A C 1
ATOM 852 O O . VAL A 1 107 ? -1.482 13.946 14.145 1.00 56.56 107 VAL A O 1
ATOM 855 N N . ASP A 1 108 ? -1.890 15.216 12.330 1.00 59.28 108 ASP A N 1
ATOM 856 C CA . ASP A 1 108 ? -3.330 15.346 12.520 1.00 59.28 108 ASP A CA 1
ATOM 857 C C . ASP A 1 108 ? -4.040 14.026 12.156 1.00 59.28 108 ASP A C 1
ATOM 859 O O . ASP A 1 108 ? -3.404 13.016 11.844 1.00 59.28 108 ASP A O 1
ATOM 863 N N . GLU A 1 109 ? -5.373 14.012 12.176 1.00 60.12 109 GLU A N 1
ATOM 864 C CA . GLU A 1 109 ? -6.196 12.823 11.894 1.00 60.12 109 GLU A CA 1
ATOM 865 C C . GLU A 1 109 ? -5.929 12.176 10.513 1.00 60.12 109 GLU A C 1
ATOM 867 O O . GLU A 1 109 ? -6.397 11.071 10.244 1.00 60.12 109 GLU A O 1
ATOM 872 N N . SER A 1 110 ? -5.139 12.818 9.641 1.00 61.84 110 SER A N 1
ATOM 873 C CA . SER A 1 110 ? -4.689 12.263 8.359 1.00 61.84 110 SER A CA 1
ATOM 874 C C . SER A 1 110 ? -3.565 11.216 8.483 1.00 61.84 110 SER A C 1
ATOM 876 O O . SER A 1 110 ? -3.283 10.484 7.530 1.00 61.84 110 SER A O 1
ATOM 878 N N . GLY A 1 111 ? -2.923 11.116 9.652 1.00 66.12 111 GLY A N 1
ATOM 879 C CA . GLY A 1 111 ? -1.782 10.242 9.933 1.00 66.12 111 GLY A CA 1
ATOM 880 C C . GLY A 1 111 ? -2.136 8.786 10.220 1.00 66.12 111 GLY A C 1
ATOM 881 O O . GLY A 1 111 ? -1.801 8.268 11.285 1.00 66.12 111 GLY A O 1
ATOM 882 N N . LEU A 1 112 ? -2.779 8.116 9.269 1.00 70.38 112 LEU A N 1
ATOM 883 C CA . LEU A 1 112 ? -3.234 6.735 9.432 1.00 70.38 112 LEU A CA 1
ATOM 884 C C . LEU A 1 112 ? -2.071 5.742 9.587 1.00 70.38 112 LEU A C 1
ATOM 886 O O . LEU A 1 112 ? -1.076 5.788 8.859 1.00 70.38 112 LEU A O 1
ATOM 890 N N . ALA A 1 113 ? -2.215 4.786 10.503 1.00 79.38 113 ALA A N 1
ATOM 891 C CA . ALA A 1 113 ? -1.388 3.586 10.538 1.00 79.38 113 ALA A CA 1
ATOM 892 C C . ALA A 1 113 ? -1.608 2.737 9.281 1.00 79.38 113 ALA A C 1
ATOM 894 O O . ALA A 1 113 ? -2.673 2.771 8.665 1.00 79.38 113 ALA A O 1
ATOM 895 N N . THR A 1 114 ? -0.631 1.898 8.927 1.00 82.94 114 THR A N 1
ATOM 896 C CA . THR A 1 114 ? -0.725 1.011 7.755 1.00 82.94 114 THR A CA 1
ATOM 897 C C . THR A 1 114 ? -2.007 0.168 7.770 1.00 82.94 114 THR A C 1
ATOM 899 O O . THR A 1 114 ? -2.648 -0.006 6.736 1.00 82.94 114 THR A O 1
ATOM 902 N N . ILE A 1 115 ? -2.417 -0.324 8.945 1.00 84.88 115 ILE A N 1
ATOM 903 C CA . ILE A 1 115 ? -3.643 -1.118 9.094 1.00 84.88 115 ILE A CA 1
ATOM 904 C C . ILE A 1 115 ? -4.921 -0.283 8.933 1.00 84.88 115 ILE A C 1
ATOM 906 O O . ILE A 1 115 ? -5.879 -0.759 8.332 1.00 84.88 115 ILE A O 1
ATOM 910 N N . GLU A 1 116 ? -4.921 0.972 9.383 1.00 84.00 116 GLU A N 1
ATOM 911 C CA . GLU A 1 116 ? -6.034 1.905 9.179 1.00 84.00 116 GLU A CA 1
ATOM 912 C C . GLU A 1 116 ? -6.150 2.276 7.698 1.00 84.00 116 GLU A C 1
ATOM 914 O O . GLU A 1 116 ? -7.239 2.243 7.131 1.00 84.00 116 GLU A O 1
ATOM 919 N N . ALA A 1 117 ? -5.023 2.527 7.026 1.00 85.75 117 ALA A N 1
ATOM 920 C CA . ALA A 1 117 ? -4.992 2.765 5.587 1.00 85.75 117 ALA A CA 1
ATOM 921 C C . ALA A 1 117 ? -5.539 1.563 4.794 1.00 85.75 117 ALA A C 1
ATOM 923 O O . ALA A 1 117 ? -6.294 1.748 3.840 1.00 85.75 117 ALA A O 1
ATOM 924 N N . ILE A 1 118 ?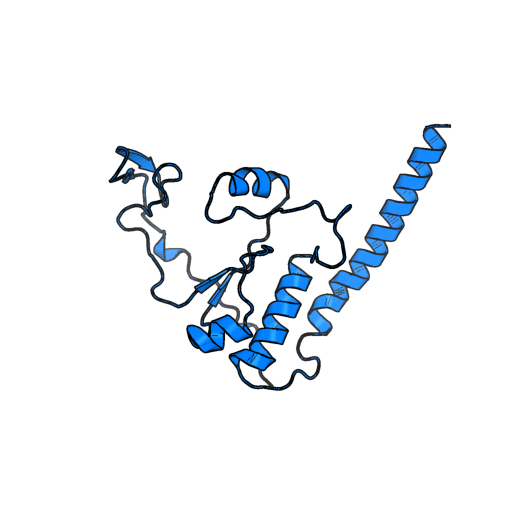 -5.207 0.329 5.200 1.00 88.06 118 ILE A N 1
ATOM 925 C CA . ILE A 1 118 ? -5.790 -0.890 4.615 1.00 88.06 118 ILE A CA 1
ATOM 926 C C . ILE A 1 118 ? -7.301 -0.938 4.864 1.00 88.06 118 ILE A C 1
ATOM 928 O O . ILE A 1 118 ? -8.054 -1.198 3.927 1.00 88.06 118 ILE A O 1
ATOM 932 N N . TYR A 1 119 ? -7.741 -0.681 6.097 1.00 89.19 119 TYR A N 1
ATOM 933 C CA . TYR A 1 119 ? -9.155 -0.681 6.470 1.00 89.19 119 TYR A CA 1
ATOM 934 C C . TYR A 1 119 ? -9.973 0.281 5.596 1.00 89.19 119 TYR A C 1
ATOM 936 O O . TYR A 1 119 ? -10.920 -0.146 4.931 1.00 89.19 119 TYR A O 1
ATOM 944 N N . TYR A 1 120 ? -9.570 1.553 5.518 1.00 87.81 120 TYR A N 1
ATOM 945 C CA . TYR A 1 120 ? -10.283 2.554 4.722 1.00 87.81 120 TYR A CA 1
ATOM 946 C C . TYR A 1 120 ? -10.239 2.242 3.223 1.00 87.81 120 TYR A C 1
ATOM 948 O O . TYR A 1 120 ? -11.262 2.356 2.550 1.00 87.81 120 TYR A O 1
ATOM 956 N N . ALA A 1 121 ? -9.103 1.759 2.704 1.00 88.81 121 ALA A N 1
ATOM 957 C CA . ALA A 1 121 ? -8.996 1.361 1.302 1.00 88.81 121 ALA A CA 1
ATOM 958 C C . ALA A 1 121 ? -9.937 0.196 0.945 1.00 88.81 121 ALA A C 1
ATOM 960 O O . ALA A 1 121 ? -10.533 0.191 -0.133 1.00 88.81 121 ALA A O 1
ATOM 961 N N . LEU A 1 122 ? -10.089 -0.796 1.830 1.00 88.38 122 LEU A N 1
ATOM 962 C CA . LEU A 1 122 ? -11.016 -1.914 1.624 1.00 88.38 122 LEU A CA 1
ATOM 963 C C . LEU A 1 122 ? -12.476 -1.464 1.709 1.00 88.38 122 LEU A C 1
ATOM 965 O O . LEU A 1 122 ? -13.275 -1.859 0.856 1.00 88.38 122 LEU A O 1
ATOM 969 N N . ARG A 1 123 ? -12.805 -0.612 2.688 1.00 89.69 123 ARG A N 1
ATOM 970 C CA . ARG A 1 123 ? -14.142 -0.032 2.850 1.00 89.69 123 ARG A CA 1
ATOM 971 C C . ARG A 1 123 ? -14.566 0.738 1.601 1.00 89.69 123 ARG A C 1
ATOM 973 O O . ARG A 1 123 ? -15.580 0.408 0.992 1.00 89.69 123 ARG A O 1
ATOM 980 N N . GLU A 1 124 ? -13.745 1.691 1.162 1.00 89.62 124 GLU A N 1
ATOM 981 C CA . GLU A 1 124 ? -14.011 2.480 -0.046 1.00 89.62 124 GLU A CA 1
ATOM 982 C C . GLU A 1 124 ? -14.079 1.607 -1.301 1.00 89.62 124 GLU A C 1
ATOM 984 O O . GLU A 1 124 ? -14.926 1.817 -2.168 1.00 89.62 124 GLU A O 1
ATOM 989 N N . TYR A 1 125 ? -13.212 0.600 -1.428 1.00 89.50 125 TYR A N 1
ATOM 990 C CA . TYR A 1 125 ? -13.268 -0.298 -2.577 1.00 89.50 125 TYR A CA 1
ATOM 991 C C . TYR A 1 125 ? -14.546 -1.145 -2.599 1.00 89.50 125 TYR A C 1
ATOM 993 O O . TYR A 1 125 ? -15.078 -1.418 -3.676 1.00 89.50 125 TYR A O 1
ATOM 1001 N N . GLN A 1 126 ? -15.074 -1.548 -1.446 1.00 89.56 126 GLN A N 1
ATOM 1002 C CA . GLN A 1 126 ? -16.363 -2.229 -1.386 1.00 89.56 126 GLN A CA 1
ATOM 1003 C C . GLN A 1 126 ? -17.503 -1.307 -1.844 1.00 89.56 126 GLN A C 1
ATOM 1005 O O . GLN A 1 126 ? -18.298 -1.703 -2.702 1.00 89.56 126 GLN A O 1
ATOM 1010 N N . GLU A 1 127 ? -17.540 -0.082 -1.324 1.00 89.62 127 GLU A N 1
ATOM 1011 C CA . GLU A 1 127 ? -18.592 0.894 -1.620 1.00 89.62 127 GLU A CA 1
ATOM 1012 C C . GLU A 1 127 ? -18.551 1.355 -3.077 1.00 89.62 127 GLU A C 1
ATOM 1014 O O . GLU A 1 127 ? -19.534 1.213 -3.804 1.00 89.62 127 GLU A O 1
ATOM 1019 N N . TYR A 1 128 ? -17.397 1.832 -3.539 1.00 88.62 128 TYR A N 1
ATOM 1020 C CA . TYR A 1 128 ? -17.256 2.471 -4.848 1.00 88.62 128 TYR A CA 1
ATOM 1021 C C . TYR A 1 128 ? -16.727 1.533 -5.934 1.00 88.62 128 TYR A C 1
ATOM 1023 O O . TYR A 1 128 ? -17.078 1.666 -7.105 1.00 88.62 128 TYR A O 1
ATOM 1031 N N . GLY A 1 129 ? -15.876 0.574 -5.570 1.00 84.56 129 GLY A N 1
ATOM 1032 C CA . GLY A 1 129 ? -15.302 -0.387 -6.513 1.00 84.56 129 GLY A CA 1
ATOM 1033 C C . GLY A 1 129 ? -16.247 -1.538 -6.854 1.00 84.56 129 GLY A C 1
ATOM 1034 O O . GLY A 1 129 ? -16.329 -1.944 -8.014 1.00 84.56 129 GLY A O 1
ATOM 1035 N N . LEU A 1 130 ? -16.958 -2.064 -5.852 1.00 86.06 130 LEU A N 1
ATOM 1036 C CA . LEU A 1 130 ? -17.898 -3.179 -6.007 1.00 86.06 130 LEU A CA 1
ATOM 1037 C C . LEU A 1 130 ? -19.368 -2.743 -6.007 1.00 86.06 130 LEU A C 1
ATOM 1039 O O . LEU A 1 130 ? -20.225 -3.571 -6.326 1.00 86.06 130 LEU A O 1
ATOM 1043 N N . GLY A 1 131 ? -19.667 -1.489 -5.650 1.00 85.88 131 GLY A N 1
ATOM 1044 C CA . GLY A 1 131 ? -21.038 -0.979 -5.578 1.00 85.88 131 GLY A CA 1
ATOM 1045 C C . GLY A 1 131 ? -21.862 -1.630 -4.467 1.00 85.88 131 GLY A C 1
ATOM 1046 O O . GLY A 1 131 ? -23.073 -1.790 -4.620 1.00 85.88 131 GLY A O 1
ATOM 1047 N N . ARG A 1 132 ? -21.220 -2.098 -3.389 1.00 89.12 132 ARG A N 1
ATOM 1048 C CA . ARG A 1 132 ? -21.888 -2.775 -2.270 1.00 89.12 132 ARG A CA 1
ATOM 1049 C C . ARG A 1 132 ? -21.849 -1.876 -1.038 1.00 89.12 132 ARG A C 1
ATOM 1051 O O . ARG A 1 132 ? -20.766 -1.416 -0.699 1.00 89.12 132 ARG A O 1
ATOM 1058 N N . PRO A 1 133 ? -22.976 -1.656 -0.342 1.00 91.00 133 PRO A N 1
ATOM 1059 C CA . PRO A 1 133 ? -22.964 -0.857 0.879 1.00 91.00 133 PRO A CA 1
ATOM 1060 C C . PRO A 1 133 ? -22.065 -1.512 1.933 1.00 91.00 133 PRO A C 1
ATOM 1062 O O . PRO A 1 133 ? -22.036 -2.740 2.037 1.00 91.00 133 PRO A O 1
ATOM 1065 N N . TYR A 1 134 ? -21.334 -0.702 2.695 1.00 90.62 134 TYR A N 1
ATOM 1066 C CA . TYR A 1 134 ? -20.571 -1.175 3.845 1.00 90.62 134 TYR A CA 1
ATOM 1067 C C . TYR A 1 134 ? -21.501 -1.449 5.033 1.00 90.62 134 TYR A C 1
ATOM 1069 O O . TYR A 1 134 ? -22.355 -0.627 5.360 1.00 90.62 134 TYR A O 1
ATOM 1077 N N . GLN A 1 135 ? -21.349 -2.607 5.673 1.00 91.31 135 GLN A N 1
ATOM 1078 C CA . GLN A 1 135 ? -22.143 -3.049 6.825 1.00 91.31 135 GLN A CA 1
ATOM 1079 C C . GLN A 1 135 ? -21.268 -3.495 8.008 1.00 91.31 135 GLN A C 1
ATOM 1081 O O . GLN A 1 135 ? -21.751 -4.202 8.890 1.00 91.31 135 GLN A O 1
ATOM 1086 N N . GLY A 1 136 ? -19.992 -3.100 8.028 1.00 86.81 136 GLY A N 1
ATOM 1087 C CA . GLY A 1 136 ? -19.053 -3.482 9.086 1.00 86.81 136 GLY A CA 1
ATOM 1088 C C . GLY A 1 136 ? -18.214 -4.720 8.764 1.00 86.81 136 GLY A C 1
ATOM 1089 O O . GLY A 1 136 ? -17.621 -5.314 9.657 1.00 86.81 136 GLY A O 1
ATOM 1090 N N . GLU A 1 137 ? -18.125 -5.142 7.497 1.00 86.62 137 GLU A N 1
ATOM 1091 C CA . GLU A 1 137 ? -17.419 -6.375 7.112 1.00 86.62 137 GLU A CA 1
ATOM 1092 C C . GLU A 1 137 ? -15.916 -6.376 7.428 1.00 86.62 137 GLU A C 1
ATOM 1094 O O . GLU A 1 137 ? -15.289 -7.438 7.396 1.00 86.62 137 GLU A O 1
ATOM 1099 N N . PHE A 1 138 ? -15.334 -5.208 7.710 1.00 86.44 138 PHE A N 1
ATOM 1100 C CA . PHE A 1 138 ? -13.919 -5.050 8.038 1.00 86.44 138 PHE A CA 1
ATOM 1101 C C . PHE A 1 138 ? -13.686 -4.504 9.454 1.00 86.44 138 PHE A C 1
ATOM 1103 O O . PHE A 1 138 ? -12.529 -4.284 9.806 1.00 86.44 138 PHE A O 1
ATOM 1110 N N . ASP A 1 139 ? -14.728 -4.295 10.268 1.00 86.00 139 ASP A N 1
ATOM 1111 C CA . ASP A 1 139 ? -14.606 -3.648 11.589 1.00 86.00 139 ASP A CA 1
ATOM 1112 C C . ASP A 1 139 ? -13.664 -4.426 12.526 1.00 86.00 139 ASP A C 1
ATOM 1114 O O . ASP A 1 139 ? -12.839 -3.842 13.234 1.00 86.00 139 ASP A O 1
ATOM 1118 N N . ASP A 1 140 ? -13.694 -5.758 12.447 1.00 85.94 140 ASP A N 1
ATOM 1119 C CA . ASP A 1 140 ? -12.830 -6.644 13.233 1.00 85.94 140 ASP A CA 1
ATOM 1120 C C . ASP A 1 140 ? -11.332 -6.479 12.915 1.00 85.94 140 ASP A C 1
ATOM 1122 O O . ASP A 1 140 ? -10.480 -6.848 13.729 1.00 85.94 140 ASP A O 1
ATOM 1126 N N . LEU A 1 141 ? -10.979 -5.907 11.753 1.00 84.44 141 LEU A N 1
ATOM 1127 C CA . LEU A 1 141 ? -9.586 -5.721 11.333 1.00 84.44 141 LEU A CA 1
ATOM 1128 C C . LEU A 1 141 ? -8.816 -4.825 12.309 1.00 84.44 141 LEU A C 1
ATOM 1130 O O . LEU A 1 141 ? -7.620 -5.025 12.525 1.00 84.44 141 LEU A O 1
ATOM 1134 N N . LEU A 1 142 ? -9.501 -3.851 12.911 1.00 83.56 142 LEU A N 1
ATOM 1135 C CA . LEU A 1 142 ? -8.885 -2.876 13.803 1.00 83.56 142 LEU A CA 1
ATOM 1136 C C . LEU A 1 142 ? -8.962 -3.268 15.282 1.00 83.56 142 LEU A C 1
ATOM 1138 O O . LEU A 1 142 ? -8.318 -2.620 16.105 1.00 83.56 142 LEU A O 1
ATOM 1142 N N . TYR A 1 143 ? -9.683 -4.336 15.639 1.00 83.44 143 TYR A N 1
ATOM 1143 C CA . TYR A 1 143 ? -9.911 -4.709 17.039 1.00 83.44 143 TYR A CA 1
ATOM 1144 C C . TYR A 1 143 ? -8.600 -4.878 17.821 1.00 83.44 143 TYR A C 1
ATOM 1146 O O . TYR A 1 143 ? -8.360 -4.198 18.821 1.00 83.44 143 TYR A O 1
ATOM 1154 N N . TRP A 1 144 ? -7.710 -5.747 17.331 1.00 75.88 144 TRP A N 1
ATOM 1155 C CA . TRP A 1 144 ? -6.420 -5.987 17.980 1.00 75.88 144 TRP A CA 1
ATOM 1156 C C . TRP A 1 144 ? -5.500 -4.774 17.905 1.00 75.88 144 TRP A C 1
ATOM 1158 O O . TRP A 1 144 ? -4.729 -4.540 18.833 1.00 75.88 144 TRP A O 1
ATOM 1168 N N . PHE A 1 145 ? -5.599 -3.984 16.834 1.00 81.94 145 PHE A N 1
ATOM 1169 C CA . PHE A 1 145 ? -4.817 -2.764 16.693 1.00 81.94 145 PHE A CA 1
ATOM 1170 C C . PHE A 1 145 ? -5.170 -1.754 17.783 1.00 81.94 145 PHE A C 1
ATOM 1172 O O . PHE A 1 145 ? -4.277 -1.346 18.521 1.00 81.94 145 PHE A O 1
ATOM 1179 N N . PHE A 1 146 ? -6.451 -1.424 17.962 1.00 80.56 146 PHE A N 1
ATOM 1180 C CA . PHE A 1 146 ? -6.884 -0.495 19.007 1.00 80.56 146 PHE A CA 1
ATOM 1181 C C . PHE A 1 146 ? -6.640 -1.048 20.410 1.00 80.56 146 PHE A C 1
ATOM 1183 O O . PHE A 1 146 ? -6.145 -0.326 21.278 1.00 80.56 146 PHE A O 1
ATOM 1190 N N . HIS A 1 147 ? -6.899 -2.340 20.626 1.00 81.06 147 HIS A N 1
ATOM 1191 C CA . HIS A 1 147 ? -6.619 -2.992 21.903 1.00 81.06 147 HIS A CA 1
ATOM 1192 C C . HIS A 1 147 ? -5.130 -2.880 22.278 1.00 81.06 147 HIS A C 1
ATOM 1194 O O . HIS A 1 147 ? -4.776 -2.462 23.383 1.00 81.06 147 HIS A O 1
ATOM 1200 N N . THR A 1 148 ? -4.222 -3.197 21.352 1.00 77.75 148 THR A N 1
ATOM 1201 C CA . THR A 1 148 ? -2.778 -3.094 21.592 1.00 77.75 148 THR A CA 1
ATOM 1202 C C . THR A 1 148 ? -2.308 -1.641 21.675 1.00 77.75 148 THR A C 1
ATOM 1204 O O . THR A 1 148 ? -1.487 -1.326 22.538 1.00 77.75 148 THR A O 1
ATOM 1207 N N . GLN A 1 149 ? -2.840 -0.744 20.844 1.00 79.06 149 GLN A N 1
ATOM 1208 C CA . GLN A 1 149 ? -2.517 0.684 20.862 1.00 79.06 149 GLN A CA 1
ATOM 1209 C C . GLN A 1 149 ? -2.842 1.307 22.224 1.00 79.06 149 GLN A C 1
ATOM 1211 O O . GLN A 1 149 ? -2.009 2.022 22.777 1.00 79.06 149 GLN A O 1
ATOM 1216 N N . GLN A 1 150 ? -3.986 0.968 22.825 1.00 78.62 150 GLN A N 1
ATOM 1217 C CA . GLN A 1 150 ? -4.349 1.427 24.167 1.00 78.62 150 GLN A CA 1
ATOM 1218 C C . GLN A 1 150 ? -3.297 1.026 25.216 1.00 78.62 150 GLN A C 1
ATOM 1220 O O . GLN A 1 150 ? -2.886 1.843 26.044 1.00 78.62 150 GLN A O 1
ATOM 1225 N N . HIS A 1 151 ? -2.818 -0.222 25.171 1.00 75.38 151 HIS A N 1
ATOM 1226 C CA . HIS A 1 151 ? -1.777 -0.703 26.081 1.00 75.38 151 HIS A CA 1
ATOM 1227 C C . HIS A 1 151 ? -0.419 -0.029 25.853 1.00 75.38 151 HIS A C 1
ATOM 1229 O O . HIS A 1 151 ? 0.275 0.283 26.825 1.00 75.38 151 HIS A O 1
ATOM 1235 N N . VAL A 1 152 ? -0.033 0.180 24.592 1.00 75.88 152 VAL A N 1
ATOM 1236 C CA . VAL A 1 152 ? 1.224 0.846 24.223 1.00 75.88 152 VAL A CA 1
ATOM 1237 C C . VAL A 1 152 ? 1.197 2.309 24.654 1.00 75.88 152 VAL A C 1
ATOM 1239 O O . VAL A 1 152 ? 2.123 2.745 25.333 1.00 75.88 152 VAL A O 1
ATOM 1242 N N . ASN A 1 153 ? 0.116 3.035 24.362 1.00 77.50 153 ASN A N 1
ATOM 1243 C CA . ASN A 1 153 ? -0.046 4.439 24.740 1.00 77.50 153 ASN A CA 1
ATOM 1244 C C . ASN A 1 153 ? 0.040 4.626 26.258 1.00 77.50 153 ASN A C 1
ATOM 1246 O O . ASN A 1 153 ? 0.753 5.512 26.725 1.00 77.50 153 ASN A O 1
ATOM 1250 N N . ARG A 1 154 ? -0.597 3.739 27.036 1.00 78.25 154 ARG A N 1
ATOM 1251 C CA . ARG A 1 154 ? -0.508 3.762 28.504 1.00 78.25 154 ARG A CA 1
ATOM 1252 C C . ARG A 1 154 ? 0.936 3.615 28.993 1.00 78.25 154 ARG A C 1
ATOM 1254 O O . ARG A 1 154 ? 1.391 4.414 29.805 1.00 78.25 154 ARG A O 1
ATOM 1261 N N . LYS A 1 155 ? 1.683 2.637 28.466 1.00 75.50 155 LYS A N 1
ATOM 1262 C CA . LYS A 1 155 ? 3.102 2.441 28.820 1.00 75.50 155 LYS A CA 1
ATOM 1263 C C . LYS A 1 155 ? 3.988 3.607 28.379 1.00 75.50 155 LYS A C 1
ATOM 1265 O O . LYS A 1 155 ? 4.919 3.969 29.094 1.00 75.50 155 LYS A O 1
ATOM 1270 N N . GLN A 1 156 ? 3.712 4.189 27.213 1.00 76.44 156 GLN A N 1
ATOM 1271 C CA . GLN A 1 156 ? 4.448 5.342 26.699 1.00 76.44 156 GLN A CA 1
ATOM 1272 C C . GLN A 1 156 ? 4.252 6.559 27.609 1.00 76.44 156 GLN A C 1
ATOM 1274 O O . GLN A 1 156 ? 5.215 7.246 27.934 1.00 76.44 156 GLN A O 1
ATOM 1279 N N . GLN A 1 157 ? 3.023 6.782 28.078 1.00 78.00 157 GLN A N 1
ATOM 1280 C CA . GLN A 1 157 ? 2.699 7.848 29.019 1.00 78.00 157 GLN A CA 1
ATOM 1281 C C . GLN A 1 157 ? 3.397 7.642 30.371 1.00 78.00 157 GLN A C 1
ATOM 1283 O O . GLN A 1 157 ? 4.002 8.575 30.893 1.00 78.00 157 GLN A O 1
ATOM 1288 N N . GLU A 1 158 ? 3.411 6.413 30.899 1.00 83.62 158 GLU A N 1
ATOM 1289 C CA . GLU A 1 158 ? 4.174 6.061 32.107 1.00 83.62 158 GLU A CA 1
ATOM 1290 C C . GLU A 1 158 ? 5.682 6.329 31.948 1.00 83.62 158 GLU A C 1
ATOM 1292 O O . GLU A 1 158 ? 6.325 6.821 32.875 1.00 83.62 158 GLU A O 1
ATOM 1297 N N . TYR A 1 159 ? 6.257 6.018 30.781 1.00 76.94 159 TYR A N 1
ATOM 1298 C CA . TYR A 1 159 ? 7.661 6.305 30.476 1.00 76.94 159 TYR A CA 1
ATOM 1299 C C . TYR A 1 159 ? 7.941 7.812 30.403 1.00 76.94 159 TYR A C 1
ATOM 1301 O O . TYR A 1 159 ? 8.903 8.278 31.011 1.00 76.94 159 TYR A O 1
ATOM 1309 N N . CYS A 1 160 ? 7.102 8.576 29.694 1.00 74.94 160 CYS A N 1
ATOM 1310 C CA . CYS A 1 160 ? 7.237 10.030 29.596 1.00 74.94 160 CYS A CA 1
ATOM 1311 C C . CYS A 1 160 ? 7.149 10.697 30.974 1.00 74.94 160 CYS A C 1
ATOM 1313 O O . CYS A 1 160 ? 7.987 11.539 31.283 1.00 74.94 160 CYS A O 1
ATOM 1315 N N . ASN A 1 161 ? 6.203 10.272 31.818 1.00 81.12 161 ASN A N 1
ATOM 1316 C CA . ASN A 1 161 ? 6.059 10.784 33.181 1.00 81.12 161 ASN A CA 1
ATOM 1317 C C . ASN A 1 161 ? 7.321 10.511 34.015 1.00 81.12 161 ASN A C 1
ATOM 1319 O O . ASN A 1 161 ? 7.890 11.438 34.574 1.00 81.12 161 ASN A O 1
ATOM 1323 N N . LYS A 1 162 ? 7.843 9.274 33.997 1.00 81.75 162 LYS A N 1
ATOM 1324 C CA . LYS A 1 162 ? 9.096 8.931 34.699 1.00 81.75 162 LYS A CA 1
ATOM 1325 C C . LYS A 1 162 ? 10.296 9.740 34.219 1.00 81.75 162 LYS A C 1
ATOM 1327 O O . LYS A 1 162 ? 11.197 10.013 35.000 1.00 81.75 162 LYS A O 1
ATOM 1332 N N . LYS A 1 163 ? 10.350 10.067 32.928 1.00 75.12 163 LYS A N 1
ATOM 1333 C CA . LYS A 1 163 ? 11.433 10.873 32.367 1.00 75.12 163 LYS A CA 1
ATOM 1334 C C . LYS A 1 163 ? 11.353 12.327 32.845 1.00 75.12 163 LYS A C 1
ATOM 1336 O O . LYS A 1 163 ? 12.383 12.878 33.203 1.00 75.12 163 LYS A O 1
ATOM 1341 N N . LEU A 1 164 ? 10.148 12.898 32.911 1.00 75.38 164 LEU A N 1
ATOM 1342 C CA . LEU A 1 164 ? 9.916 14.232 33.478 1.00 75.38 164 LEU A CA 1
ATOM 1343 C C . LEU A 1 164 ? 10.269 14.287 34.973 1.00 75.38 164 LEU A C 1
ATOM 1345 O O . LEU A 1 164 ? 10.860 15.267 35.413 1.00 75.38 164 LEU A O 1
ATOM 1349 N N . ASP A 1 165 ? 9.975 13.221 35.721 1.00 75.81 165 ASP A N 1
ATOM 1350 C CA . ASP A 1 165 ? 10.308 13.113 37.150 1.00 75.81 165 ASP A CA 1
ATOM 1351 C C . ASP A 1 165 ? 11.823 12.973 37.414 1.00 75.81 165 ASP A C 1
ATOM 1353 O O . ASP A 1 165 ? 12.286 13.273 38.508 1.00 75.81 165 ASP A O 1
ATOM 1357 N N . LEU A 1 166 ? 12.604 12.499 36.434 1.00 70.56 166 LEU A N 1
ATOM 1358 C CA . LEU A 1 166 ? 14.070 12.367 36.515 1.00 70.56 166 LEU A CA 1
ATOM 1359 C C . LEU A 1 166 ? 14.822 13.630 36.063 1.00 70.56 166 LEU A C 1
ATOM 1361 O O . LEU A 1 166 ? 16.031 13.726 36.267 1.00 70.56 166 LEU A O 1
ATOM 1365 N N . GLU A 1 167 ? 14.130 14.551 35.395 1.00 62.16 167 GLU A N 1
ATOM 1366 C CA . GLU A 1 167 ? 14.674 15.817 34.889 1.00 62.16 167 GLU A CA 1
ATOM 1367 C C . GLU A 1 167 ? 14.385 17.005 35.842 1.00 62.16 167 GLU A C 1
ATOM 1369 O O . GLU A 1 167 ? 14.787 18.130 35.536 1.00 62.16 167 GLU A O 1
ATOM 1374 N N . GLN A 1 168 ? 13.733 16.757 36.991 1.00 50.53 168 GLN A N 1
ATOM 1375 C CA . GLN A 1 168 ? 13.559 17.681 38.131 1.00 50.53 168 GLN A CA 1
ATOM 1376 C C . GLN A 1 168 ? 14.551 17.375 39.258 1.00 50.53 168 GLN A C 1
ATOM 1378 O O . GLN A 1 168 ? 15.009 18.351 39.895 1.00 50.53 168 GLN A O 1
#

Foldseek 3Di:
DPDCPPVNPDDDDPVQLPPFDFDQDPPPRDTDTAADQVVRDGGPSRDDDPFQEDEQADAPPDDAPQVCCVPPNAHPYYDYDDDDPVVVVVVCSRVVRVHPLDPPVPDDPSNDDSLRSVLVNVQRCVCRRVVHHDDCPCVVSCVVVVVVVVVVVVVVVVVVVVVVVVVD

Secondary structure (DSSP, 8-state):
-----GGG-PPPPGGGGTT---EE-TTT--EESSEETTTTEEPTTPPPP-S-EEEE---TTPPPHHHHHHHH---SEEEE----HHHHHHHTTSGGG------GGG--TT---HHHHHHHHHHHIIIIIS-----STTGGGGHHHHHHHHHHHHHHHHHHHHHHHH--

Sequence (168 aa):
MSIISQGNCKLSPYSKLDGLTKTKCSRCGKRRMYFCYDCRLTLPGVFSPQVKVVLVFPSPSAVSIEEFVRVKGPIKRLIVLDCTWFQVHMMQKIPEIQGEFKPQHNVDESGLATIEAIYYALREYQEYGLGRPYQGEFDDLLYWFFHTQQHVNRKQQEYCNKKLDLEQ

Organism: Necator americanus (NCBI:txid51031)

=== Feature glossary ===
A reading guide for the features in this record.

Start from the sequence.

  · Sequence gives the chain of amino acids in standard one-letter code (A=alanine, C=cysteine, …, Y=tyrosine), read N→C. It is the only feature that is directly encoded by the gene; all structural features are derived from the folded form of this sequence.

Fold it, and you get atomic coordinates and the backbone conformation that goes with them.

  · Structure coordinates are given as an mmCIF _atom_site loop: one row per atom with element, residue name, chain id, sequence number, and x/y/z position in Å. Only the four main-chain atoms per residue are included here; side chains are omitted to keep the record compact.

  · Backbone dihedral angles. Every residue except chain termini has a φ (preceding-C → N → Cα → C) and a ψ (N → Cα → C → next-N). They are reported in degrees following the IUPAC sign convention. Secondary structure is essentially a statement about which (φ, ψ) basin each residue occupies.

  · Eight-state secondary structure (DSSP): H is the canonical α-helix, G the tighter 3₁₀-helix, I the wider π-helix; E/B are β-structure, T and S are turns and bends, and '-' is everything else. DSSP derives these from the pattern of main-chain N–H···O=C hydrogen bonds, not from the sequence.

  · SS3 is a coarse helix/strand/coil call (letters a/b/c) made by the P-SEA algorithm from inter-Cα distances and dihedrals. It is less detailed than DSSP but needs only Cα positions.

Summarize the fold with a handful of shape descriptors and a per-residue structural alphabet.

  · Radius of gyration (Rg) is the root-mean-square distance of Cα atoms from their centroid — a single number for overall size and compactness. A globular domain of N residues has Rg ≈ 2.2·N^0.38 Å; an extended or disordered chain has a much larger Rg. The Cα contact count is the number of residue pairs whose Cα atoms are within 8 Å and are more than four positions apart in sequence — a standard proxy for tertiary packing density. The bounding box is the smallest axis-aligned box enclosing all Cα atoms.

  · 3Di is Foldseek's structural alphabet. Each residue is assigned one of twenty discrete states based on how its Cα sits relative to its spatial (not sequential) neighbors. Aligning 3Di strings finds structural homologs roughly as well as full 3D superposition, but orders of magnitude faster.

  · Solvent-accessible surface area (SASA) is the area in Å² traced out by the centre of a 1.4 Å probe sphere (a water molecule) rolled over the protein's van der Waals surface (Shrake–Rupley / Lee–Richards construction). Buried residues have near-zero SASA; fully exposed residues can exceed 200 Å². The total SASA scales roughly with the number of surface residues.

Ask how reliable the model is.

  · For AlphaFold models, the B-factor field carries pLDDT — the model's own estimate of local accuracy on a 0–100 scale. Regions with pLDDT<50 should be treated as essentially unmodeled; they often correspond to intrinsically disordered segments.

  · For experimental (PDB) structures, the B-factor (temperature factor) quantifies the positional spread of each atom in the crystal — a combination of thermal vibration and static disorder — in units of Å². High B-factors mark flexible loops or poorly resolved regions; low B-factors mark the rigid, well-ordered core.

  · Predicted Aligned Error (PAE) is an AlphaFold confidence matrix: entry (i, j) is the expected error in the position of residue j, in ångströms, when the prediction is superimposed on the true structure at residue i. Low PAE within a block of residues means that block is internally rigid and well-predicted; high PAE between two blocks means their relative placement is uncertain even if each block individually is confident.

Place it in context: what it resembles, what it is annotated as, and how it looks.

  · Structural nearest neighbors (via Foldseek easy-search vs the PDB). Reported per hit: target PDB id, E-value, and alignment TM-score. A TM-score above ~0.5 is the conventional threshold for 'same fold'.

  · Functional annotations link the protein to curated databases. InterPro entries identify conserved domains and families by matching the sequence against member-database signatures (Pfam, PROSITE, CDD, …). Gene Ontology (GO) terms describe molecular function, biological process, and cellular component in a controlled vocabulary. CATH places the structure in a hierarchical fold classification (Class/Architecture/Topology/Homologous-superfamily). The organism is the source species.

  · The contact map is a binary N×N matrix image: pixel (i, j) is dark where Cα_i and Cα_j are within 8 Å and |i−j|>4. Because the |i−j|>4 filter removes local helical contacts, off-diagonal stripes parallel to the main diagonal indicate parallel β-sheets; stripes perpendicular to it indicate antiparallel β-sheets. The Ramachandran plot scatters every residue's (φ, ψ) pair against the sterically allowed regions. The PAE heatmap renders the predicted-aligned-error matrix.

  · Six rendered views show the 3D structure from the faces of a cube — i.e. along ±x, ±y, ±z. Rendering representation is drawn randomly per protein from cartoon (secondary-structure ribbons), sticks (backbone bonds), or molecular surface; coloring is either N→C rainbow (blue at the N-terminus through red at the C-terminus) or one color per chain.